Protein AF-A0A8S3JDQ9-F1 (afdb_monomer_lite)

Secondary structure (DSSP, 8-s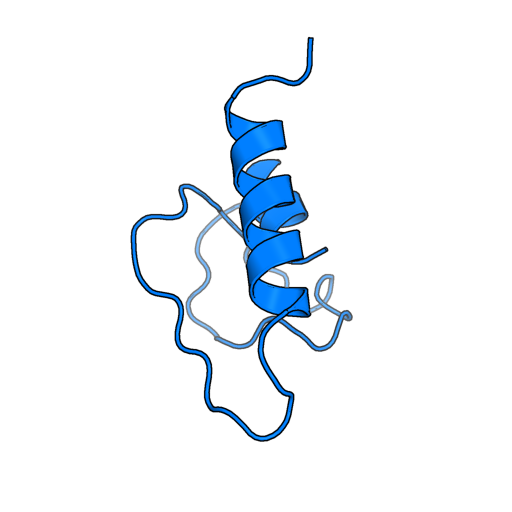tate):
---HHHHHHHHHHHHHHTS-TTSPP---S-------S-TTT--STT---S---S---HHHHHHH-

InterPro domains:
  IPR036691 Endonuclease/exonuclease/phosphatase superfamily [G3DSA:3.60.10.10] (2-65)
  IPR036691 Endonuclease/exonuclease/phosphatase superfamily [SSF56219] (6-39)

Foldseek 3Di:
DQPVLNVVLVVVVVVVVPDDPVDDDDDDDPQVWQLDQDPPVPPPPADDDNPHDDDGDPSNVSNRD

Sequence (65 aa):
MANDTDKFYSDLQDTINNVSTNDMLIIMGDLNARVGGNQQQLTSINSVGPFTVDVENENGARLVD

pLDDT: mean 77.93, std 15.61, range [46.59, 95.44]

Structure (mmCIF, N/CA/C/O backbone):
data_AF-A0A8S3JDQ9-F1
#
_entry.id   AF-A0A8S3JDQ9-F1
#
loop_
_atom_site.group_PDB
_atom_site.id
_atom_site.type_symbol
_atom_site.label_atom_id
_atom_site.label_alt_id
_atom_site.label_comp_id
_atom_site.label_asym_id
_atom_site.label_entity_id
_atom_site.label_seq_id
_atom_site.pdbx_PDB_ins_code
_atom_site.Cartn_x
_atom_site.Cartn_y
_atom_site.Cartn_z
_atom_site.occupancy
_atom_site.B_iso_or_equiv
_atom_site.auth_seq_id
_atom_site.auth_comp_id
_atom_site.auth_asym_id
_atom_site.auth_atom_id
_atom_site.pdbx_PDB_model_num
ATOM 1 N N . MET A 1 1 ? -1.748 16.281 -12.885 1.00 48.78 1 MET A N 1
ATOM 2 C CA . MET A 1 1 ? -2.470 15.005 -13.040 1.00 48.78 1 MET A CA 1
ATOM 3 C C . MET A 1 1 ? -1.770 14.047 -12.099 1.00 48.78 1 MET A C 1
ATOM 5 O O . MET A 1 1 ? -0.618 13.741 -12.375 1.00 48.78 1 MET A O 1
ATOM 9 N N . ALA A 1 2 ? -2.367 13.704 -10.955 1.00 59.50 2 ALA A N 1
ATOM 10 C CA . ALA A 1 2 ? -1.853 12.575 -10.178 1.00 59.50 2 ALA A CA 1
ATOM 11 C C . ALA A 1 2 ? -1.945 11.351 -11.094 1.00 59.50 2 ALA A C 1
ATOM 13 O O . ALA A 1 2 ? -2.975 11.178 -11.755 1.00 59.50 2 ALA A O 1
ATOM 14 N N . ASN A 1 3 ? -0.855 10.604 -11.249 1.00 82.88 3 ASN A N 1
ATOM 15 C CA . ASN A 1 3 ? -0.905 9.392 -12.060 1.00 82.88 3 ASN A CA 1
ATOM 16 C C . ASN A 1 3 ? -1.776 8.348 -11.321 1.00 82.88 3 ASN A C 1
ATOM 18 O O . ASN A 1 3 ? -1.982 8.454 -10.109 1.00 82.88 3 ASN A O 1
ATOM 22 N N . ASP A 1 4 ? -2.319 7.360 -12.034 1.00 86.38 4 ASP A N 1
ATOM 23 C CA . ASP A 1 4 ? -3.224 6.365 -11.434 1.00 86.38 4 ASP A CA 1
ATOM 24 C C . ASP A 1 4 ? -2.576 5.616 -10.250 1.00 86.38 4 ASP A C 1
ATOM 26 O O . ASP A 1 4 ? -3.258 5.237 -9.298 1.00 86.38 4 ASP A O 1
ATOM 30 N N . THR A 1 5 ? -1.248 5.472 -10.265 1.00 88.38 5 THR A N 1
ATOM 31 C CA . THR A 1 5 ? -0.458 4.880 -9.180 1.00 88.38 5 THR A CA 1
ATOM 32 C C . THR A 1 5 ? -0.463 5.748 -7.917 1.00 88.38 5 THR A C 1
ATOM 34 O O . THR A 1 5 ? -0.636 5.223 -6.821 1.00 88.38 5 THR A O 1
ATOM 37 N N . ASP A 1 6 ? -0.311 7.069 -8.038 1.00 88.06 6 ASP A N 1
ATOM 38 C CA . ASP A 1 6 ? -0.367 8.007 -6.905 1.00 88.06 6 ASP A CA 1
ATOM 39 C C . ASP A 1 6 ? -1.741 7.940 -6.235 1.00 88.06 6 ASP A C 1
ATOM 41 O O . ASP A 1 6 ? -1.848 7.891 -5.010 1.00 88.06 6 ASP A O 1
ATOM 45 N N . LYS A 1 7 ? -2.801 7.895 -7.055 1.00 92.00 7 LYS A N 1
ATOM 46 C CA . LYS A 1 7 ? -4.168 7.763 -6.557 1.00 92.00 7 LYS A CA 1
ATOM 47 C C . LYS A 1 7 ? -4.368 6.441 -5.815 1.00 92.00 7 LYS A C 1
ATOM 49 O O . LYS A 1 7 ? -4.974 6.447 -4.749 1.00 92.00 7 LYS A O 1
ATOM 54 N N . PHE A 1 8 ? -3.846 5.338 -6.350 1.00 91.75 8 PHE A N 1
ATOM 55 C CA . PHE A 1 8 ? -3.939 4.030 -5.704 1.00 91.75 8 PHE A CA 1
ATOM 56 C C . PHE A 1 8 ? -3.322 4.028 -4.298 1.00 91.75 8 PHE A C 1
ATOM 58 O O . PHE A 1 8 ? -3.997 3.630 -3.352 1.00 91.75 8 PHE A O 1
ATOM 65 N N . TYR A 1 9 ? -2.078 4.497 -4.142 1.00 91.81 9 TYR A N 1
ATOM 66 C CA . TYR A 1 9 ? -1.426 4.516 -2.825 1.00 91.81 9 TYR A CA 1
ATOM 67 C C . TYR A 1 9 ? -2.096 5.500 -1.858 1.00 91.81 9 TYR A C 1
ATOM 69 O O . TYR A 1 9 ? -2.230 5.185 -0.679 1.00 91.81 9 TYR A O 1
ATOM 77 N N . SER A 1 10 ? -2.598 6.639 -2.351 1.00 92.69 10 SER A N 1
ATOM 78 C CA . SER A 1 10 ? -3.376 7.577 -1.530 1.00 92.69 10 SER A CA 1
ATOM 79 C C . SER A 1 10 ? -4.668 6.944 -1.005 1.00 92.69 10 SER A C 1
ATOM 81 O O . SER A 1 10 ? -4.925 6.979 0.195 1.00 92.69 10 SER A O 1
ATOM 83 N N . ASP A 1 11 ? -5.466 6.329 -1.883 1.00 94.00 11 ASP A N 1
ATOM 84 C CA . ASP A 1 11 ? -6.727 5.688 -1.495 1.00 94.00 11 ASP A CA 1
ATOM 85 C C . ASP A 1 11 ? -6.471 4.486 -0.553 1.00 94.00 11 ASP A C 1
ATOM 87 O O . ASP A 1 11 ? -7.256 4.223 0.366 1.00 94.00 11 ASP A O 1
ATOM 91 N N . LEU A 1 12 ? -5.361 3.760 -0.753 1.00 92.62 12 LEU A N 1
ATOM 92 C CA . LEU A 1 12 ? -4.91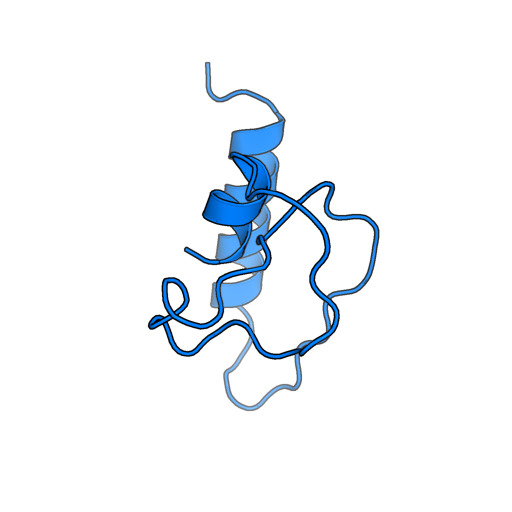8 2.685 0.138 1.00 92.62 12 LEU A CA 1
ATOM 93 C C . LEU A 1 12 ? -4.608 3.225 1.539 1.00 92.62 12 LEU A C 1
ATOM 95 O O . LEU A 1 12 ? -5.113 2.675 2.519 1.00 92.62 12 LEU A O 1
ATOM 99 N N . GLN A 1 13 ? -3.837 4.309 1.638 1.00 92.00 13 GLN A N 1
ATOM 100 C CA . GLN A 1 13 ? -3.482 4.918 2.919 1.00 92.00 13 GLN A CA 1
ATOM 101 C C . GLN A 1 13 ? -4.716 5.440 3.660 1.00 92.00 13 GLN A C 1
ATOM 103 O O . GLN A 1 13 ? -4.877 5.188 4.855 1.00 92.00 13 GLN A O 1
ATOM 108 N N . ASP A 1 14 ? -5.633 6.096 2.948 1.00 94.44 14 ASP A N 1
ATOM 109 C CA . ASP A 1 14 ? -6.905 6.548 3.516 1.00 94.44 14 ASP A CA 1
ATOM 110 C C . ASP A 1 14 ? -7.739 5.370 4.034 1.00 94.44 14 ASP A C 1
ATOM 112 O O . ASP A 1 14 ? -8.356 5.450 5.098 1.00 94.44 14 ASP A O 1
ATOM 116 N N . THR A 1 15 ? -7.735 4.244 3.319 1.00 93.06 15 THR A N 1
ATOM 117 C CA . THR A 1 15 ? -8.433 3.028 3.755 1.00 93.06 15 THR A CA 1
ATOM 118 C C . THR A 1 15 ? -7.813 2.463 5.030 1.00 93.06 15 THR A C 1
ATOM 120 O O . THR A 1 15 ? -8.549 2.166 5.970 1.00 93.06 15 THR A O 1
ATOM 123 N N . ILE A 1 16 ? -6.481 2.368 5.099 1.00 91.81 16 ILE A N 1
ATOM 124 C CA . ILE A 1 16 ? -5.750 1.898 6.287 1.00 91.81 16 ILE A CA 1
ATOM 125 C C . ILE A 1 16 ? -6.047 2.794 7.495 1.00 91.81 16 ILE A C 1
ATOM 127 O O . ILE A 1 16 ? -6.367 2.287 8.568 1.00 91.81 16 ILE A O 1
ATOM 131 N N . ASN A 1 17 ? -6.017 4.116 7.311 1.00 91.75 17 ASN A N 1
ATOM 132 C CA . ASN A 1 17 ? -6.264 5.098 8.372 1.00 91.75 17 ASN A CA 1
ATOM 133 C C . ASN A 1 17 ? -7.685 5.022 8.959 1.00 91.75 17 ASN A C 1
ATOM 135 O O . ASN A 1 17 ? -7.909 5.448 10.091 1.00 91.75 17 ASN A O 1
ATOM 139 N N . ASN A 1 18 ?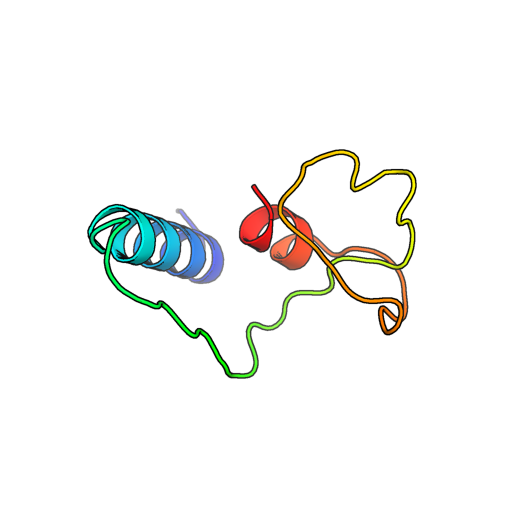 -8.645 4.491 8.198 1.00 94.00 18 ASN A N 1
ATOM 140 C CA . ASN A 1 18 ? -10.024 4.306 8.644 1.00 94.00 18 ASN A CA 1
ATOM 141 C C . ASN A 1 18 ? -10.249 2.983 9.400 1.00 94.00 18 ASN A C 1
ATOM 143 O O . ASN A 1 18 ? -11.320 2.793 9.983 1.00 94.00 18 ASN A O 1
ATOM 147 N N . VAL A 1 19 ? -9.274 2.066 9.406 1.00 93.00 19 VAL A N 1
ATOM 148 C CA . VAL A 1 19 ? -9.354 0.814 10.170 1.00 93.00 19 VAL A CA 1
ATOM 149 C C . VAL A 1 19 ? -9.035 1.089 11.639 1.00 93.00 19 VAL A C 1
ATOM 151 O O . VAL A 1 19 ? -8.090 1.806 11.966 1.00 93.00 19 VAL A O 1
ATOM 154 N N . SER A 1 20 ? -9.829 0.522 12.553 1.00 93.31 20 SER A N 1
ATOM 155 C CA . SER A 1 20 ? -9.573 0.666 13.987 1.00 93.31 20 SER A CA 1
ATOM 156 C C . SER A 1 20 ? -8.241 0.022 14.360 1.00 93.31 20 SER A C 1
ATOM 158 O O . SER A 1 20 ? -7.933 -1.083 13.930 1.00 93.31 20 SER A O 1
ATOM 160 N N . THR A 1 21 ? -7.492 0.648 15.266 1.00 89.56 21 THR A N 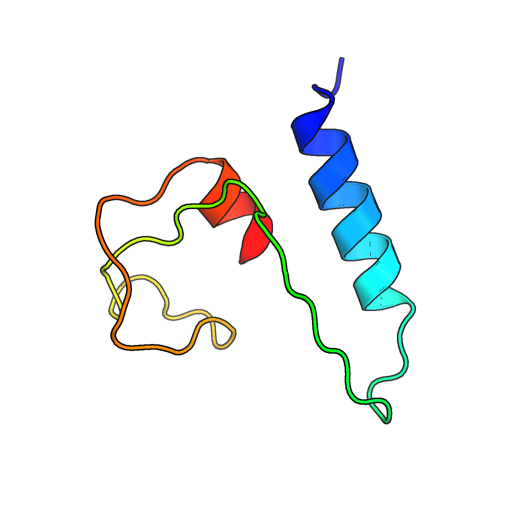1
ATOM 161 C CA . THR A 1 21 ? -6.251 0.075 15.811 1.00 89.56 21 THR A CA 1
ATOM 162 C C . THR A 1 21 ? -6.471 -1.189 16.648 1.00 89.56 21 THR A C 1
ATOM 164 O O . THR A 1 21 ? -5.509 -1.884 16.963 1.00 89.56 21 THR A O 1
ATOM 167 N N . ASN A 1 22 ? -7.720 -1.492 17.023 1.00 95.44 22 ASN A N 1
ATOM 168 C CA . ASN A 1 22 ? -8.079 -2.736 17.708 1.00 95.44 22 ASN A CA 1
ATOM 169 C C . ASN A 1 22 ? -8.297 -3.909 16.738 1.00 95.44 22 ASN A C 1
ATOM 171 O O . ASN A 1 22 ? -8.355 -5.056 17.184 1.00 95.44 22 ASN A O 1
ATOM 175 N N . ASP A 1 23 ? -8.430 -3.629 15.440 1.00 93.94 23 ASP A N 1
ATOM 176 C CA . ASP A 1 23 ? -8.670 -4.634 14.413 1.00 93.94 23 ASP A CA 1
ATOM 177 C C . ASP A 1 23 ? -7.345 -5.111 13.802 1.00 93.94 23 ASP A C 1
ATOM 179 O O . ASP A 1 23 ? -6.372 -4.365 13.681 1.00 93.94 23 ASP A O 1
ATOM 183 N N . MET A 1 24 ? -7.302 -6.378 13.387 1.00 90.56 24 MET A N 1
ATOM 184 C CA . MET A 1 24 ? -6.168 -6.921 12.640 1.00 90.56 24 MET A CA 1
ATOM 185 C C . MET A 1 24 ? -6.355 -6.646 11.148 1.00 90.56 24 MET A C 1
ATOM 187 O O . MET A 1 24 ? -7.266 -7.192 10.525 1.00 90.56 24 MET A O 1
ATOM 191 N N . LEU A 1 25 ? -5.456 -5.851 10.565 1.00 90.19 25 LEU A N 1
ATOM 192 C CA . LEU A 1 25 ? -5.415 -5.592 9.129 1.00 90.19 25 LEU A CA 1
ATOM 193 C C . LEU A 1 25 ? -4.345 -6.455 8.455 1.00 90.19 25 LEU A C 1
ATOM 195 O O . LEU A 1 25 ? -3.175 -6.421 8.829 1.00 90.19 25 LEU A O 1
ATOM 199 N N . ILE A 1 26 ? -4.751 -7.213 7.438 1.00 90.31 26 ILE A N 1
ATOM 200 C CA . ILE A 1 26 ? -3.851 -7.993 6.587 1.00 90.31 26 ILE A CA 1
ATOM 201 C C . ILE A 1 26 ? -4.050 -7.527 5.147 1.00 90.31 26 ILE A C 1
ATOM 203 O O . ILE A 1 26 ? -5.141 -7.663 4.597 1.00 90.31 26 ILE A O 1
ATOM 207 N N . ILE A 1 27 ? -2.988 -7.003 4.534 1.00 88.81 27 ILE A N 1
ATOM 208 C CA . ILE A 1 27 ? -2.963 -6.601 3.125 1.00 88.81 27 ILE 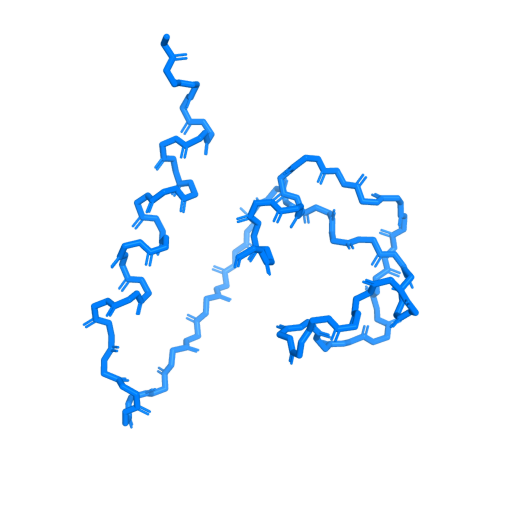A CA 1
ATOM 209 C C . ILE A 1 27 ? -2.065 -7.585 2.381 1.00 88.81 27 ILE A C 1
ATOM 211 O O . ILE A 1 27 ? -0.917 -7.806 2.760 1.00 88.81 27 ILE A O 1
ATOM 215 N N . MET A 1 28 ? -2.604 -8.205 1.335 1.00 88.31 28 MET A N 1
ATOM 216 C CA . MET A 1 28 ? -1.911 -9.203 0.524 1.00 88.31 28 MET A CA 1
ATOM 217 C C . MET A 1 28 ? -2.251 -8.998 -0.948 1.00 88.31 28 MET A C 1
ATOM 219 O O . MET A 1 28 ? -3.381 -8.656 -1.289 1.00 88.31 28 MET A O 1
ATOM 223 N N . GLY A 1 29 ? -1.279 -9.247 -1.818 1.00 89.06 29 GLY A N 1
ATOM 224 C CA . GLY A 1 29 ? -1.427 -9.115 -3.262 1.00 89.06 29 GLY A CA 1
ATOM 225 C C . GLY A 1 29 ? -0.136 -8.642 -3.915 1.00 89.06 29 GLY A C 1
ATOM 226 O O . GLY A 1 29 ? 0.877 -8.444 -3.243 1.00 89.06 29 GLY A O 1
ATOM 227 N N . ASP A 1 30 ? -0.184 -8.459 -5.231 1.00 88.50 30 ASP A N 1
ATOM 228 C CA . ASP A 1 30 ? 0.882 -7.779 -5.959 1.00 88.50 30 ASP A CA 1
ATOM 229 C C . ASP A 1 30 ? 0.656 -6.267 -5.876 1.00 88.50 30 ASP A C 1
ATOM 231 O O . ASP A 1 30 ? -0.204 -5.708 -6.555 1.00 88.50 30 ASP A O 1
ATOM 235 N N . LEU A 1 31 ? 1.411 -5.619 -4.991 1.00 88.25 31 LEU A N 1
ATOM 236 C CA . LEU A 1 31 ? 1.374 -4.170 -4.803 1.00 88.25 31 LEU A CA 1
ATOM 237 C C . LEU A 1 31 ? 2.332 -3.438 -5.750 1.00 88.25 31 LEU A C 1
ATOM 239 O O . LEU A 1 31 ? 2.443 -2.222 -5.645 1.00 88.25 31 LEU A O 1
ATOM 243 N N . ASN A 1 32 ? 3.056 -4.147 -6.628 1.00 88.62 32 ASN A N 1
ATOM 244 C CA . ASN A 1 32 ? 4.052 -3.592 -7.550 1.00 88.62 32 ASN A CA 1
ATOM 245 C C . ASN A 1 32 ? 5.076 -2.641 -6.879 1.00 88.62 32 ASN A C 1
ATOM 247 O O . ASN A 1 32 ? 5.560 -1.671 -7.476 1.00 88.62 32 ASN A O 1
ATOM 251 N N . ALA A 1 33 ? 5.397 -2.921 -5.615 1.00 85.69 33 ALA A N 1
ATOM 252 C CA . ALA A 1 33 ? 6.258 -2.122 -4.756 1.00 85.69 33 ALA A CA 1
ATOM 253 C C . ALA A 1 33 ? 7.509 -2.925 -4.386 1.00 85.69 33 ALA A C 1
ATOM 255 O O . ALA A 1 33 ? 7.420 -4.047 -3.884 1.00 85.69 33 ALA A O 1
ATOM 256 N N . ARG A 1 34 ? 8.687 -2.353 -4.639 1.00 84.94 34 ARG A N 1
ATOM 257 C CA . ARG A 1 34 ? 9.980 -2.916 -4.240 1.00 84.94 34 ARG A CA 1
ATOM 258 C C . ARG A 1 34 ? 10.523 -2.054 -3.117 1.00 84.94 34 ARG A C 1
ATOM 260 O O . ARG A 1 34 ? 10.958 -0.940 -3.369 1.00 84.94 34 ARG A O 1
ATOM 267 N N . VAL A 1 35 ? 10.487 -2.570 -1.894 1.00 77.94 35 VAL A N 1
ATOM 268 C CA . VAL A 1 35 ? 10.883 -1.833 -0.678 1.00 77.94 35 VAL A CA 1
ATOM 269 C C . VAL A 1 35 ? 12.393 -1.862 -0.397 1.00 77.94 35 VAL A C 1
ATOM 271 O O . VAL A 1 35 ? 12.874 -1.153 0.476 1.00 77.94 35 VAL A O 1
ATOM 274 N N . GLY A 1 36 ? 13.160 -2.653 -1.155 1.00 72.50 36 GLY A N 1
ATOM 275 C CA . GLY A 1 36 ? 14.621 -2.680 -1.084 1.00 72.50 36 GLY A CA 1
ATOM 276 C C . GLY A 1 36 ? 15.229 -3.489 0.075 1.00 72.50 36 GLY A C 1
ATOM 277 O O . GLY A 1 36 ? 14.588 -3.811 1.073 1.00 72.50 36 GLY A O 1
ATOM 278 N N . GLY A 1 37 ? 16.506 -3.850 -0.093 1.00 62.41 37 GLY A N 1
ATOM 279 C CA . GLY A 1 37 ? 17.301 -4.704 0.808 1.00 62.41 37 GLY A CA 1
ATOM 280 C C . GLY A 1 37 ? 17.850 -4.064 2.088 1.00 62.41 37 GLY A C 1
ATOM 281 O O . GLY A 1 37 ? 18.280 -4.767 3.005 1.00 62.41 37 GLY A O 1
ATOM 282 N N . ASN A 1 38 ? 17.899 -2.734 2.164 1.00 59.81 38 ASN A N 1
ATOM 283 C CA . ASN A 1 38 ? 18.656 -2.056 3.213 1.00 59.81 38 ASN A CA 1
ATOM 284 C C . ASN A 1 38 ? 17.824 -1.852 4.482 1.00 59.81 38 ASN A C 1
ATOM 286 O O . ASN A 1 38 ? 17.317 -0.767 4.760 1.00 59.81 38 ASN A O 1
ATOM 290 N N . GLN A 1 39 ? 17.821 -2.881 5.330 1.00 53.03 39 GLN A N 1
ATOM 291 C CA . GLN A 1 39 ? 17.356 -2.836 6.724 1.00 53.03 39 GLN A CA 1
ATOM 292 C C . GLN A 1 39 ? 17.930 -1.654 7.539 1.00 53.03 39 GLN A C 1
ATOM 294 O O . GLN A 1 39 ? 17.346 -1.264 8.541 1.00 53.03 39 GLN A O 1
ATOM 299 N N . GLN A 1 40 ? 19.068 -1.082 7.121 1.00 52.12 40 GLN A N 1
ATOM 300 C CA . GLN A 1 40 ? 19.702 0.079 7.761 1.00 52.12 40 GLN A CA 1
ATOM 301 C C . GLN A 1 40 ? 19.160 1.442 7.288 1.00 52.12 40 GLN A C 1
ATOM 303 O O . GLN A 1 40 ? 19.397 2.435 7.967 1.00 52.12 40 GLN A O 1
ATOM 308 N N . GLN A 1 41 ? 18.459 1.508 6.149 1.00 50.94 41 GLN A N 1
ATOM 309 C CA . GLN A 1 41 ? 17.747 2.713 5.682 1.00 50.94 41 GLN A CA 1
ATOM 310 C C . GLN A 1 41 ? 16.256 2.678 6.050 1.00 50.94 41 GLN A C 1
ATOM 312 O O . GLN A 1 41 ? 15.638 3.726 6.201 1.00 50.94 41 GLN A O 1
ATOM 317 N N . LEU A 1 42 ? 15.709 1.486 6.303 1.00 51.03 42 LEU A N 1
ATOM 318 C CA . LEU A 1 42 ? 14.377 1.260 6.871 1.00 51.03 42 LEU A CA 1
ATOM 319 C C . LEU A 1 42 ? 14.376 1.446 8.401 1.00 51.03 42 LEU A C 1
ATOM 321 O O . LEU A 1 42 ? 13.894 0.604 9.155 1.00 51.03 42 LEU A O 1
ATOM 325 N N . THR A 1 43 ? 14.944 2.552 8.887 1.00 46.59 43 THR A N 1
ATOM 326 C CA . THR A 1 43 ? 14.857 2.945 10.307 1.00 46.59 43 THR A CA 1
ATOM 327 C C . THR A 1 43 ? 13.445 3.383 10.711 1.00 46.59 43 THR A C 1
ATOM 329 O O . THR A 1 43 ? 13.195 3.630 11.890 1.00 46.59 43 THR A O 1
ATOM 332 N N . SER A 1 44 ? 12.521 3.470 9.751 1.00 48.94 44 SER A N 1
ATOM 333 C CA . SER A 1 44 ? 11.090 3.605 9.999 1.00 48.94 44 SER A CA 1
ATOM 334 C C . SER A 1 44 ? 10.504 2.234 10.338 1.00 48.94 44 SER A C 1
ATOM 336 O O . SER A 1 44 ? 10.653 1.261 9.608 1.00 48.94 44 SER A O 1
ATOM 338 N N . ILE A 1 45 ? 9.839 2.175 11.484 1.00 51.91 45 ILE A N 1
ATOM 339 C CA . ILE A 1 45 ? 9.439 1.004 12.283 1.00 51.91 45 ILE A CA 1
ATOM 340 C C . ILE A 1 45 ? 8.491 0.000 11.569 1.00 51.91 45 ILE A C 1
ATOM 342 O O . ILE A 1 45 ? 8.104 -1.007 12.157 1.00 51.91 45 ILE A O 1
ATOM 346 N N . ASN A 1 46 ? 8.149 0.207 10.294 1.00 53.91 46 ASN A N 1
ATOM 347 C CA . ASN A 1 46 ? 6.961 -0.384 9.669 1.00 53.91 46 ASN A CA 1
ATOM 348 C C . ASN A 1 46 ? 7.232 -1.480 8.621 1.00 53.91 46 ASN A C 1
ATOM 350 O O . ASN A 1 46 ? 6.286 -2.060 8.094 1.00 53.91 46 ASN A O 1
ATOM 354 N N . SER A 1 47 ? 8.491 -1.818 8.330 1.00 56.88 47 SER A N 1
ATOM 355 C CA . SER A 1 47 ? 8.843 -2.869 7.360 1.00 56.88 47 SER A CA 1
ATOM 356 C C . SER A 1 47 ? 9.701 -3.959 8.007 1.00 56.88 47 SER A C 1
ATOM 358 O O . SER A 1 47 ? 10.822 -3.697 8.446 1.00 56.88 47 SER A O 1
ATOM 360 N N . VAL A 1 48 ? 9.197 -5.196 8.058 1.00 59.78 48 VAL A N 1
ATOM 361 C CA . VAL A 1 48 ? 9.885 -6.334 8.691 1.00 59.78 48 VAL A CA 1
ATOM 362 C C . VAL A 1 48 ? 9.987 -7.505 7.715 1.00 59.78 48 VAL A C 1
ATOM 364 O O . VAL A 1 48 ? 8.976 -8.010 7.237 1.00 59.78 48 VAL A O 1
ATOM 367 N N . GLY A 1 49 ? 11.209 -7.986 7.470 1.00 57.50 49 GLY A N 1
ATOM 368 C CA . GLY A 1 49 ? 11.455 -9.265 6.800 1.00 57.50 49 GLY A CA 1
ATOM 369 C C . GLY A 1 49 ? 12.843 -9.350 6.152 1.00 57.50 49 GLY A C 1
ATOM 370 O O . GLY A 1 49 ? 13.242 -8.409 5.476 1.00 57.50 49 GLY A O 1
ATOM 371 N N . PRO A 1 50 ? 13.586 -10.464 6.304 1.00 58.84 50 PRO A N 1
ATOM 372 C CA . PRO A 1 50 ? 14.924 -10.630 5.719 1.00 58.84 50 PRO A CA 1
ATOM 373 C C . PRO A 1 50 ? 14.895 -10.952 4.213 1.00 58.84 50 PRO A C 1
ATOM 375 O O . PRO A 1 50 ? 15.938 -11.189 3.613 1.00 58.84 50 PRO A O 1
ATOM 378 N N . PHE A 1 51 ? 13.701 -11.034 3.618 1.00 66.50 51 PHE A N 1
ATOM 379 C CA . PHE A 1 51 ? 13.464 -11.549 2.267 1.00 66.50 51 PHE A CA 1
ATOM 380 C C . PHE A 1 51 ? 13.201 -10.446 1.246 1.00 66.50 51 PHE A C 1
ATOM 382 O O . PHE A 1 51 ? 12.401 -10.615 0.327 1.00 66.50 51 PHE A O 1
ATOM 389 N N . THR A 1 52 ? 13.852 -9.303 1.405 1.00 64.00 52 THR A N 1
ATOM 390 C CA . THR A 1 52 ? 13.847 -8.276 0.375 1.00 64.00 52 THR A CA 1
ATOM 391 C C . THR A 1 52 ? 14.916 -8.597 -0.664 1.00 64.00 52 THR A C 1
ATOM 393 O O . THR A 1 52 ? 16.016 -9.057 -0.361 1.00 64.00 52 THR A O 1
ATOM 396 N N . VAL A 1 53 ? 14.559 -8.397 -1.923 1.00 58.47 53 VAL A N 1
ATOM 397 C CA . VAL A 1 53 ? 15.438 -8.576 -3.076 1.00 58.47 53 VAL A CA 1
ATOM 398 C C . VAL A 1 53 ? 15.442 -7.247 -3.817 1.00 58.47 53 VAL A C 1
ATOM 400 O O . VAL A 1 53 ? 14.390 -6.631 -3.977 1.00 58.47 53 VAL A O 1
ATOM 403 N N . ASP A 1 54 ? 16.622 -6.821 -4.255 1.00 65.56 54 ASP A N 1
ATOM 404 C CA . ASP A 1 54 ? 16.851 -5.655 -5.115 1.00 65.56 54 ASP A CA 1
ATOM 405 C C . ASP A 1 54 ? 16.788 -4.256 -4.465 1.00 65.56 54 ASP A C 1
ATOM 407 O O . ASP A 1 54 ? 16.765 -4.070 -3.246 1.00 65.56 54 ASP A O 1
ATOM 411 N N . VAL A 1 55 ? 16.890 -3.257 -5.347 1.00 76.62 55 VAL A N 1
ATOM 412 C CA . VAL A 1 55 ? 16.857 -1.816 -5.089 1.00 76.62 55 VAL A CA 1
ATOM 413 C C . VAL A 1 55 ? 15.409 -1.362 -4.904 1.00 76.62 55 VAL A C 1
ATOM 415 O O . VAL A 1 55 ? 14.505 -1.837 -5.598 1.00 76.62 55 VAL A O 1
ATOM 418 N N . GLU A 1 56 ? 15.209 -0.430 -3.976 1.00 81.94 56 GLU A N 1
ATOM 419 C CA . GLU A 1 56 ? 13.932 0.247 -3.771 1.00 81.94 56 GLU A CA 1
ATOM 420 C C . GLU A 1 56 ? 13.453 0.940 -5.060 1.00 81.94 56 GLU A C 1
ATOM 422 O O . GLU A 1 56 ? 14.249 1.534 -5.792 1.00 81.94 56 GLU A O 1
ATOM 427 N N . ASN A 1 57 ? 12.154 0.865 -5.355 1.00 85.12 57 ASN A N 1
ATOM 428 C CA . ASN A 1 57 ? 11.529 1.655 -6.419 1.00 85.12 57 ASN A CA 1
ATOM 429 C C . ASN A 1 57 ? 10.566 2.703 -5.834 1.00 85.12 57 ASN A C 1
ATOM 431 O O . ASN 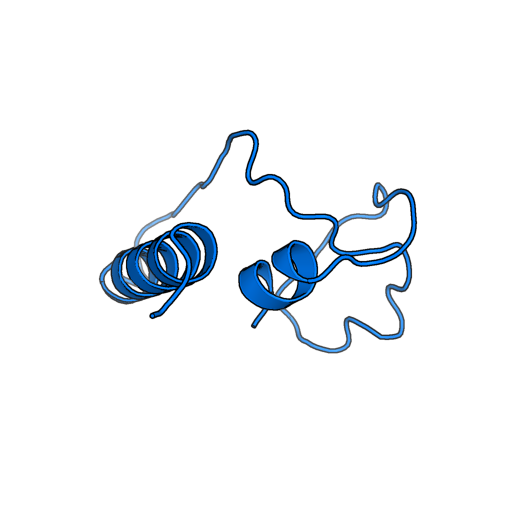A 1 57 ? 10.197 2.633 -4.668 1.00 85.12 57 ASN A O 1
ATOM 435 N N . GLU A 1 58 ? 10.113 3.656 -6.656 1.00 86.06 58 GLU A N 1
ATOM 436 C CA . GLU A 1 58 ? 9.215 4.739 -6.206 1.00 86.06 58 GLU A CA 1
ATOM 437 C C . GLU A 1 58 ? 7.937 4.230 -5.521 1.00 86.06 58 GLU A C 1
ATOM 439 O O . GLU A 1 58 ? 7.436 4.846 -4.589 1.00 86.06 58 GLU A O 1
ATOM 444 N N . ASN A 1 59 ? 7.414 3.092 -5.972 1.00 86.75 59 ASN A N 1
ATOM 445 C CA . ASN A 1 59 ? 6.242 2.441 -5.392 1.00 86.75 59 ASN A CA 1
ATOM 446 C C . ASN A 1 59 ? 6.525 1.829 -4.014 1.00 86.75 59 ASN A C 1
ATOM 448 O O . ASN A 1 59 ? 5.649 1.811 -3.157 1.00 86.75 59 ASN A O 1
ATOM 452 N N . GLY A 1 60 ? 7.745 1.328 -3.807 1.00 83.31 60 GLY A N 1
ATOM 453 C CA . GLY A 1 60 ? 8.253 0.884 -2.514 1.00 83.31 60 GLY A CA 1
ATOM 454 C C . GLY A 1 60 ? 8.226 2.008 -1.499 1.00 83.31 60 GLY A C 1
ATOM 455 O O . GLY A 1 60 ? 7.628 1.826 -0.444 1.00 83.31 60 GLY A O 1
ATOM 456 N N . ALA A 1 61 ? 8.769 3.171 -1.869 1.00 82.12 61 ALA A N 1
ATOM 457 C CA . ALA A 1 61 ? 8.748 4.367 -1.031 1.00 82.12 61 ALA A CA 1
ATOM 458 C C . ALA A 1 61 ? 7.313 4.747 -0.626 1.00 82.12 61 ALA A C 1
ATOM 460 O O . ALA A 1 61 ? 7.035 4.949 0.546 1.00 82.12 61 ALA A O 1
ATOM 461 N N . ARG A 1 62 ? 6.376 4.755 -1.585 1.00 84.19 62 ARG A N 1
ATOM 462 C CA . ARG A 1 62 ? 4.958 5.098 -1.346 1.00 84.19 62 ARG A CA 1
ATOM 463 C C . ARG A 1 62 ? 4.200 4.093 -0.480 1.00 84.19 62 ARG A C 1
ATOM 465 O O . ARG A 1 62 ? 3.152 4.435 0.047 1.00 84.19 62 ARG A O 1
ATOM 472 N N . LEU A 1 63 ? 4.666 2.847 -0.407 1.00 84.06 63 LEU A N 1
ATOM 473 C CA . LEU A 1 63 ? 4.030 1.806 0.401 1.00 84.06 63 LEU A CA 1
ATOM 474 C C . LEU A 1 63 ? 4.471 1.863 1.872 1.00 84.06 63 LEU A C 1
ATOM 476 O O . LEU A 1 63 ? 3.751 1.361 2.731 1.00 84.06 63 LEU A O 1
ATOM 480 N N . VAL A 1 64 ? 5.666 2.396 2.146 1.00 75.81 64 VAL A N 1
ATOM 481 C CA . VAL A 1 64 ? 6.267 2.423 3.493 1.00 75.81 64 VAL A CA 1
ATOM 482 C C . VAL A 1 64 ? 6.232 3.797 4.169 1.00 75.81 64 VAL A C 1
ATOM 484 O O . VAL A 1 64 ? 6.584 3.869 5.349 1.00 75.81 64 VAL A O 1
ATOM 487 N N . ASP A 1 65 ? 5.856 4.847 3.433 1.00 66.12 65 ASP A N 1
ATOM 488 C CA . ASP A 1 65 ? 5.590 6.207 3.936 1.00 66.12 65 ASP A CA 1
ATOM 489 C C . ASP A 1 65 ? 4.311 6.242 4.792 1.00 66.12 65 ASP A C 1
ATOM 491 O O . ASP A 1 65 ? 4.375 6.746 5.939 1.00 66.12 65 ASP A O 1
#

Organism: NCBI:txid392030

Radius of gyration: 12.86 Å; chains: 1; bounding box: 30×27×31 Å